Protein AF-A0A261KJS9-F1 (afdb_monomer_lite)

Structure (mmCIF, N/CA/C/O backbone):
data_AF-A0A261KJS9-F1
#
_entry.id   AF-A0A261KJS9-F1
#
loop_
_atom_site.group_PDB
_atom_site.id
_atom_site.type_symbol
_atom_site.label_atom_id
_atom_site.label_alt_id
_atom_site.label_comp_id
_atom_site.label_asym_id
_atom_site.label_entity_id
_atom_site.label_seq_id
_atom_site.pdbx_PDB_ins_code
_atom_site.Cartn_x
_atom_site.Cartn_y
_atom_site.Cartn_z
_atom_site.occupancy
_atom_site.B_iso_or_equiv
_atom_site.auth_seq_id
_atom_site.auth_comp_id
_atom_site.auth_asym_id
_atom_site.auth_atom_id
_atom_site.pdbx_PDB_model_num
ATOM 1 N N . HIS A 1 1 ? 9.825 18.771 -25.739 1.00 64.75 1 HIS A N 1
ATOM 2 C CA . HIS A 1 1 ? 10.834 18.903 -26.809 1.00 64.75 1 HIS A CA 1
ATOM 3 C C . HIS A 1 1 ? 10.568 17.936 -27.968 1.00 64.75 1 HIS A C 1
ATOM 5 O O . HIS A 1 1 ? 10.291 18.395 -29.066 1.00 64.75 1 HIS A O 1
ATOM 11 N N . ILE A 1 2 ? 10.501 16.621 -27.713 1.00 70.25 2 ILE A N 1
ATOM 12 C CA . ILE A 1 2 ? 10.318 15.550 -28.723 1.00 70.25 2 ILE A CA 1
ATOM 13 C C . ILE A 1 2 ? 9.140 15.772 -29.695 1.00 70.25 2 ILE A C 1
ATOM 15 O O . ILE A 1 2 ? 9.272 15.526 -30.889 1.00 70.25 2 ILE A O 1
ATOM 19 N N . PHE A 1 3 ? 8.000 16.287 -29.218 1.00 70.19 3 PHE A N 1
ATOM 20 C CA . PHE A 1 3 ? 6.831 16.567 -30.069 1.00 70.19 3 PHE A CA 1
ATOM 21 C C . PHE A 1 3 ? 7.102 17.595 -31.187 1.00 70.19 3 PHE A C 1
ATOM 23 O O . PHE A 1 3 ? 6.504 17.507 -32.257 1.00 70.19 3 PHE A O 1
ATOM 30 N N . TYR A 1 4 ? 7.996 18.564 -30.960 1.00 73.12 4 TYR A N 1
ATOM 31 C CA . TYR A 1 4 ? 8.372 19.555 -31.973 1.00 73.12 4 TYR A CA 1
ATOM 32 C C . TYR A 1 4 ? 9.397 18.992 -32.961 1.00 73.12 4 TYR A C 1
ATOM 34 O O . TYR A 1 4 ? 9.271 19.226 -34.158 1.00 73.12 4 TYR A O 1
ATOM 42 N N . GLU A 1 5 ? 10.335 18.182 -32.472 1.00 72.44 5 GLU A N 1
ATOM 43 C CA . GLU A 1 5 ? 11.359 17.507 -33.282 1.00 72.44 5 GLU A CA 1
ATOM 44 C C . GLU A 1 5 ? 10.739 16.489 -34.256 1.00 72.44 5 GLU A C 1
ATOM 46 O O . GLU A 1 5 ? 11.128 16.404 -35.418 1.00 72.44 5 GLU A O 1
ATOM 51 N N . LEU A 1 6 ? 9.684 15.785 -33.824 1.00 75.19 6 LEU A N 1
ATOM 52 C CA . LEU A 1 6 ? 8.910 14.854 -34.658 1.00 75.19 6 LEU A CA 1
ATOM 53 C C . LEU A 1 6 ? 8.289 15.510 -35.900 1.00 75.19 6 LEU A C 1
ATOM 55 O O . LEU A 1 6 ? 8.064 14.827 -36.894 1.00 75.19 6 LEU A O 1
ATOM 59 N N . ARG A 1 7 ? 7.994 16.818 -35.866 1.00 73.25 7 ARG A N 1
ATOM 60 C CA . ARG A 1 7 ? 7.415 17.525 -37.023 1.00 73.25 7 ARG A CA 1
ATOM 61 C C . ARG A 1 7 ? 8.425 17.784 -38.139 1.00 73.25 7 ARG A C 1
ATOM 63 O O . ARG A 1 7 ? 7.996 18.008 -39.265 1.00 73.25 7 ARG A O 1
ATOM 70 N N . GLY A 1 8 ? 9.722 17.780 -37.829 1.00 71.38 8 GLY A N 1
ATOM 71 C CA . GLY A 1 8 ? 10.802 17.927 -38.808 1.00 71.38 8 GLY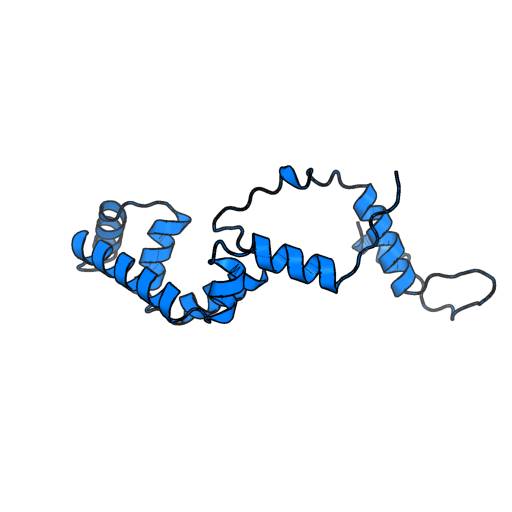 A CA 1
ATOM 72 C C . GLY A 1 8 ? 11.340 16.595 -39.334 1.00 71.38 8 GLY A C 1
ATOM 73 O O . GLY A 1 8 ? 12.216 16.596 -40.192 1.00 71.38 8 GLY A O 1
ATOM 74 N N . LEU A 1 9 ? 10.841 15.467 -38.816 1.00 73.12 9 LEU A N 1
ATOM 75 C CA . LEU A 1 9 ? 11.296 14.137 -39.194 1.00 73.12 9 LEU A CA 1
ATOM 76 C C . LEU A 1 9 ? 10.656 13.708 -40.520 1.00 73.12 9 LEU A C 1
ATOM 78 O O . LEU A 1 9 ? 9.473 13.363 -40.561 1.00 73.12 9 LEU A O 1
ATOM 82 N N . ASP A 1 10 ? 11.449 13.690 -41.589 1.00 70.00 10 ASP A N 1
ATOM 83 C CA . ASP A 1 10 ? 11.035 13.123 -42.870 1.00 70.00 10 ASP A CA 1
ATOM 84 C C . ASP A 1 10 ? 11.549 11.683 -43.018 1.00 70.00 10 ASP A C 1
ATOM 86 O O . ASP A 1 10 ? 12.750 11.433 -43.074 1.00 70.00 10 ASP A O 1
ATOM 90 N N . LEU A 1 11 ? 10.615 10.729 -43.046 1.00 71.12 11 LEU A N 1
ATOM 91 C CA . LEU A 1 11 ? 10.872 9.290 -43.210 1.00 71.12 11 LEU A CA 1
ATOM 92 C C . LEU A 1 11 ? 10.522 8.793 -44.623 1.00 71.12 11 LEU A C 1
ATOM 94 O O . LEU A 1 11 ? 10.528 7.585 -44.866 1.00 71.12 11 LEU A O 1
ATOM 98 N N . ARG A 1 12 ? 10.095 9.692 -45.523 1.00 65.06 12 ARG A N 1
ATOM 99 C CA . ARG A 1 12 ? 9.530 9.334 -46.834 1.00 65.06 12 ARG A CA 1
ATOM 100 C C . ARG A 1 12 ? 10.585 9.147 -47.914 1.00 65.06 12 ARG A C 1
ATOM 102 O O . ARG A 1 12 ? 10.310 8.461 -48.897 1.00 65.06 12 ARG A O 1
ATOM 109 N N . GLU A 1 13 ? 11.770 9.714 -47.732 1.00 58.28 13 GLU A N 1
ATOM 110 C CA . GLU A 1 13 ? 12.923 9.387 -48.560 1.00 58.28 13 GLU A CA 1
ATOM 111 C C . GLU A 1 13 ? 13.489 8.049 -48.072 1.00 58.28 13 GLU A C 1
ATOM 113 O O . GLU A 1 13 ? 14.001 7.929 -46.959 1.00 58.28 13 GLU A O 1
ATOM 118 N N . GLY A 1 14 ? 13.284 7.000 -48.872 1.00 56.09 14 GLY A N 1
ATOM 119 C CA . GLY A 1 14 ? 13.783 5.659 -48.575 1.00 56.09 14 GLY A CA 1
ATOM 120 C C . GLY A 1 14 ? 15.295 5.647 -48.334 1.00 56.09 14 GLY A C 1
ATOM 121 O O . GLY A 1 14 ? 16.013 6.520 -48.809 1.00 56.09 14 GLY A O 1
ATOM 122 N N . ALA A 1 15 ? 15.759 4.641 -47.587 1.00 55.62 15 ALA A N 1
ATOM 123 C CA . ALA A 1 15 ? 17.134 4.519 -47.109 1.00 55.62 15 ALA A CA 1
ATOM 124 C C . ALA A 1 15 ? 18.174 4.630 -48.242 1.00 55.62 15 ALA A C 1
ATOM 126 O O . ALA A 1 15 ? 18.400 3.671 -48.981 1.00 55.62 15 ALA A O 1
ATOM 127 N N . ASP A 1 16 ? 18.809 5.796 -48.346 1.00 54.97 16 ASP A N 1
ATOM 128 C CA . ASP A 1 16 ? 19.961 6.032 -49.209 1.00 54.97 16 ASP A CA 1
ATOM 129 C C . ASP A 1 16 ? 21.239 5.532 -48.497 1.00 54.97 16 ASP A C 1
ATOM 131 O O . ASP A 1 16 ? 21.558 6.010 -47.401 1.00 54.97 16 ASP A O 1
ATOM 135 N N . PRO A 1 17 ? 21.957 4.539 -49.055 1.00 53.72 17 PRO A N 1
ATOM 136 C CA . PRO A 1 17 ? 23.117 3.922 -48.412 1.00 53.72 17 PRO A CA 1
ATOM 137 C C . PRO A 1 17 ? 24.359 4.826 -48.320 1.00 53.72 17 PRO A C 1
ATOM 139 O O . PRO A 1 17 ? 25.282 4.479 -47.586 1.00 53.72 17 PRO A O 1
ATOM 142 N N . GLU A 1 18 ? 24.402 5.963 -49.023 1.00 52.12 18 GLU A N 1
ATOM 143 C CA . GLU A 1 18 ? 25.601 6.819 -49.098 1.00 52.12 18 GLU A CA 1
ATOM 144 C C . GLU A 1 18 ? 25.566 8.020 -48.133 1.00 52.12 18 GLU A C 1
ATOM 146 O O . GLU A 1 18 ? 26.614 8.483 -47.685 1.00 52.12 18 GLU A O 1
ATOM 151 N N . THR A 1 19 ? 24.378 8.517 -47.771 1.00 53.84 19 THR A N 1
ATOM 152 C CA . THR A 1 19 ? 24.213 9.749 -46.970 1.00 53.84 19 THR A CA 1
ATOM 153 C C . THR A 1 19 ? 23.820 9.518 -45.510 1.00 53.84 19 THR A C 1
ATOM 155 O O . THR A 1 19 ? 23.756 10.472 -44.739 1.00 53.84 19 THR A O 1
ATOM 158 N N . GLY A 1 20 ? 23.628 8.265 -45.081 1.00 55.22 20 GLY A N 1
ATOM 159 C CA . GLY A 1 20 ? 23.410 7.949 -43.665 1.00 55.22 20 GLY A CA 1
ATOM 160 C C . GLY A 1 20 ? 22.140 8.582 -43.087 1.00 55.22 20 GLY A C 1
ATOM 161 O O . GLY A 1 20 ? 22.150 9.047 -41.948 1.00 55.22 20 GLY A O 1
ATOM 162 N N . ASN A 1 21 ? 21.048 8.614 -43.858 1.00 61.03 21 ASN A N 1
ATOM 163 C CA . ASN A 1 21 ? 19.806 9.226 -43.399 1.00 61.03 21 ASN A CA 1
ATOM 164 C C . ASN A 1 21 ? 19.023 8.353 -42.403 1.00 61.03 21 ASN A C 1
ATOM 166 O O . ASN A 1 21 ? 18.963 7.122 -42.455 1.00 61.03 21 ASN A O 1
ATOM 170 N N . THR A 1 22 ? 18.457 9.071 -41.441 1.00 63.38 22 THR A N 1
ATOM 171 C CA . THR A 1 22 ? 17.985 8.639 -40.130 1.00 63.38 22 THR A CA 1
ATOM 172 C C . THR A 1 22 ? 16.744 7.749 -40.208 1.00 63.38 22 THR A C 1
ATOM 174 O O . THR A 1 22 ? 15.632 8.225 -40.422 1.00 63.38 22 THR A O 1
ATOM 177 N N . THR A 1 23 ? 16.898 6.446 -39.963 1.00 73.56 23 THR A N 1
ATOM 178 C CA . THR A 1 23 ? 15.744 5.589 -39.650 1.00 73.56 23 THR A CA 1
ATOM 179 C C . THR A 1 23 ? 15.034 6.128 -38.407 1.00 73.56 23 THR A C 1
ATOM 181 O O . THR A 1 23 ? 15.673 6.736 -37.549 1.00 73.56 23 THR A O 1
ATOM 184 N N . LEU A 1 24 ? 13.729 5.871 -38.253 1.00 75.62 24 LEU A N 1
ATOM 185 C CA . LEU A 1 24 ? 13.014 6.243 -37.022 1.00 75.62 24 LEU A CA 1
ATOM 186 C C . LEU A 1 24 ? 13.740 5.710 -35.776 1.00 75.62 24 LEU A C 1
ATOM 188 O O . LEU A 1 24 ? 13.825 6.40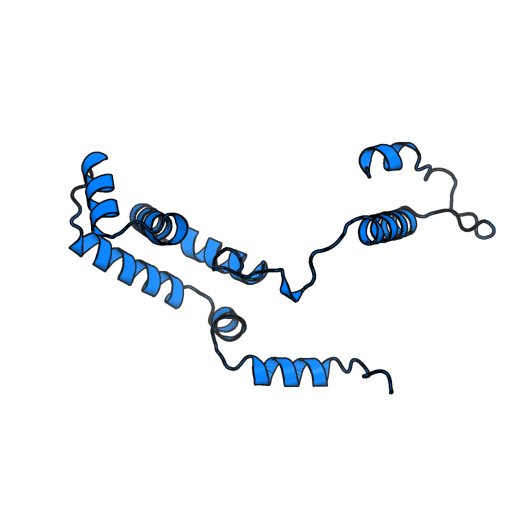4 -34.771 1.00 75.62 24 LEU A O 1
ATOM 192 N N . GLN A 1 25 ? 14.316 4.509 -35.863 1.00 75.06 25 GLN A N 1
ATOM 193 C CA . GLN A 1 25 ? 15.138 3.932 -34.805 1.00 75.06 25 GLN A CA 1
ATOM 194 C C . GLN A 1 25 ? 16.392 4.770 -34.522 1.00 75.06 25 GLN A C 1
ATOM 196 O O . GLN A 1 25 ? 16.610 5.141 -33.374 1.00 75.06 25 GLN A O 1
ATOM 201 N N . ASN A 1 26 ? 17.197 5.101 -35.536 1.00 78.06 26 ASN A N 1
ATOM 202 C CA . ASN A 1 26 ? 18.397 5.924 -35.352 1.00 78.06 26 ASN A CA 1
ATOM 203 C C . ASN A 1 26 ? 18.041 7.323 -34.846 1.00 78.06 26 ASN A C 1
ATOM 205 O O . ASN A 1 26 ? 18.759 7.890 -34.031 1.00 78.06 26 ASN A O 1
ATOM 209 N N . TRP A 1 27 ? 16.908 7.861 -35.286 1.00 82.19 27 TRP A N 1
ATOM 210 C CA . TRP A 1 27 ? 16.423 9.159 -34.853 1.00 82.19 27 TRP A CA 1
ATOM 211 C C . TRP A 1 27 ? 15.997 9.122 -33.385 1.00 82.19 27 TRP A C 1
ATOM 213 O O . TRP A 1 27 ? 16.391 9.997 -32.620 1.00 82.19 27 TRP A O 1
ATOM 223 N N . LEU A 1 28 ? 15.275 8.075 -32.970 1.00 80.44 28 LEU A N 1
ATOM 224 C CA . LEU A 1 28 ? 14.921 7.837 -31.571 1.00 80.44 28 LEU A CA 1
ATOM 225 C C . LEU A 1 28 ? 16.174 7.660 -30.704 1.00 80.44 28 LEU A C 1
ATOM 227 O O . LEU A 1 28 ? 16.279 8.289 -29.659 1.00 80.44 28 LEU A O 1
ATOM 231 N N . ILE A 1 29 ? 17.155 6.875 -31.154 1.00 80.19 29 ILE A N 1
ATOM 232 C CA . ILE A 1 29 ? 18.425 6.690 -30.436 1.00 80.19 29 ILE A CA 1
ATOM 233 C C . ILE A 1 29 ? 19.147 8.032 -30.269 1.00 80.19 29 ILE A C 1
ATOM 235 O O . ILE A 1 29 ? 19.549 8.382 -29.159 1.00 80.19 29 ILE A O 1
ATOM 239 N N . ASN A 1 30 ? 19.263 8.811 -31.345 1.00 78.75 30 ASN A N 1
ATOM 240 C CA . ASN A 1 30 ? 19.959 10.093 -31.326 1.00 78.75 30 ASN A CA 1
ATOM 241 C C . ASN A 1 30 ? 19.238 11.123 -30.451 1.00 78.75 30 ASN A C 1
ATOM 243 O O . ASN A 1 30 ? 19.881 11.786 -29.639 1.00 78.75 30 ASN A O 1
ATOM 247 N N . ILE A 1 31 ? 17.911 11.245 -30.560 1.00 79.56 31 ILE A N 1
ATOM 248 C CA . ILE A 1 31 ? 17.160 12.216 -29.757 1.00 79.56 31 ILE A CA 1
ATOM 249 C C . ILE A 1 31 ? 17.153 11.833 -28.274 1.00 79.56 31 ILE A C 1
ATOM 251 O O . ILE A 1 31 ? 17.248 12.712 -27.418 1.00 79.56 31 ILE A O 1
ATOM 255 N N . THR A 1 32 ? 17.112 10.537 -27.949 1.00 77.88 32 THR A N 1
ATOM 256 C CA . THR A 1 32 ? 17.252 10.057 -26.571 1.00 77.88 32 THR A CA 1
ATOM 257 C C . THR A 1 32 ? 18.653 10.337 -26.033 1.00 77.88 32 THR A C 1
ATOM 259 O O . THR A 1 32 ? 18.765 10.861 -24.930 1.00 77.88 32 THR A O 1
ATOM 262 N N . ALA A 1 33 ? 19.711 10.091 -26.811 1.00 80.06 33 ALA A N 1
ATOM 263 C CA . ALA A 1 33 ? 21.083 10.406 -26.407 1.00 80.06 33 ALA A CA 1
ATOM 264 C C . ALA A 1 33 ? 21.290 11.911 -26.162 1.00 80.06 33 ALA A C 1
ATOM 266 O O . ALA A 1 33 ? 21.923 12.303 -25.184 1.00 80.06 33 ALA A O 1
ATOM 267 N N . ILE A 1 34 ? 20.720 12.767 -27.013 1.00 76.50 34 ILE A N 1
ATOM 268 C CA . ILE A 1 34 ? 20.745 14.221 -26.817 1.00 76.50 34 ILE A CA 1
ATOM 269 C C . ILE A 1 34 ? 19.988 14.603 -25.539 1.00 76.50 34 ILE A C 1
ATOM 271 O O . ILE A 1 34 ? 20.500 15.385 -24.746 1.00 76.50 34 ILE A O 1
ATOM 275 N N . SER A 1 35 ? 18.810 14.015 -25.311 1.00 71.50 35 SER A N 1
ATOM 276 C CA . SER A 1 35 ? 17.985 14.308 -24.130 1.00 71.50 35 SER A CA 1
ATOM 277 C C . SER A 1 35 ? 18.671 13.883 -22.825 1.00 71.50 35 SER A C 1
ATOM 279 O O . SER A 1 35 ? 18.644 14.634 -21.858 1.00 71.50 35 SER A O 1
ATOM 281 N N . ILE A 1 36 ? 19.356 12.731 -22.817 1.00 71.06 36 ILE A N 1
ATOM 282 C CA . ILE A 1 36 ? 20.117 12.226 -21.658 1.00 71.06 36 ILE A CA 1
ATOM 283 C C . ILE A 1 36 ? 21.246 13.184 -21.265 1.00 71.06 36 ILE A C 1
ATOM 285 O O . ILE A 1 36 ? 21.504 13.375 -20.084 1.00 71.06 36 ILE A O 1
ATOM 289 N N . ASN A 1 37 ? 21.917 13.793 -22.244 1.00 71.56 37 ASN A N 1
ATOM 290 C CA . ASN A 1 37 ? 23.034 14.705 -21.988 1.00 71.56 37 ASN A CA 1
ATOM 291 C C . ASN A 1 37 ? 22.589 16.122 -21.585 1.00 71.56 37 ASN A C 1
ATOM 293 O O . ASN A 1 37 ? 23.424 16.931 -21.187 1.00 71.56 37 ASN A O 1
ATOM 297 N N . GLN A 1 38 ? 21.304 16.448 -21.745 1.00 70.56 38 GLN A N 1
ATOM 298 C CA . GLN A 1 38 ? 20.752 17.778 -21.470 1.00 70.56 38 GLN A CA 1
ATOM 299 C C . GLN A 1 38 ? 20.052 17.874 -20.112 1.00 70.56 38 GLN A C 1
ATOM 301 O O . GLN A 1 38 ? 19.858 18.983 -19.617 1.00 70.56 38 GLN A O 1
ATOM 30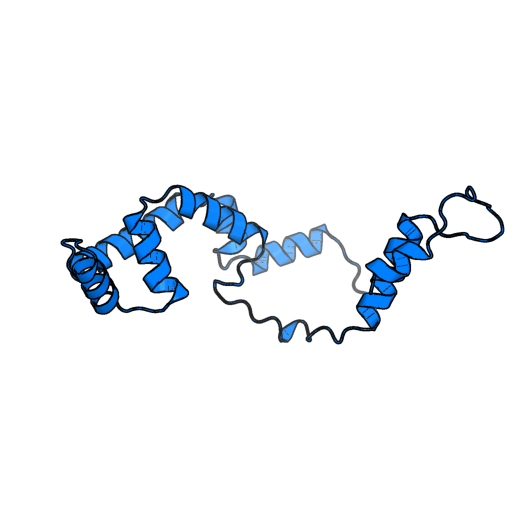6 N N . GLU A 1 39 ? 19.685 16.746 -19.507 1.00 63.41 39 GLU A N 1
ATOM 307 C CA . GLU A 1 39 ? 19.151 16.704 -18.148 1.00 63.41 39 GLU A CA 1
ATOM 308 C C . GLU A 1 39 ? 20.265 16.348 -17.158 1.00 63.41 39 GLU A C 1
ATOM 310 O O . GLU A 1 39 ? 20.925 15.317 -17.287 1.00 63.41 39 GLU A O 1
ATOM 315 N N . GLU A 1 40 ? 20.465 17.188 -16.136 1.00 59.84 40 GLU A N 1
ATOM 316 C CA . GLU A 1 40 ? 21.241 16.802 -14.954 1.00 59.84 40 GLU A CA 1
ATOM 317 C C . GLU A 1 40 ? 20.479 15.693 -14.226 1.00 59.84 40 GLU A C 1
ATOM 319 O O . GLU A 1 40 ? 19.593 15.934 -13.404 1.00 59.84 40 GLU A O 1
ATOM 324 N N . MET A 1 41 ? 20.807 14.452 -14.574 1.00 58.75 41 MET A N 1
ATOM 325 C CA . MET A 1 41 ? 20.314 13.290 -13.858 1.00 58.75 41 MET A CA 1
ATOM 326 C C . MET A 1 41 ? 20.880 13.332 -12.435 1.00 58.75 41 MET A C 1
ATOM 328 O O . MET A 1 41 ? 22.100 13.450 -12.273 1.00 58.75 41 MET A O 1
ATOM 332 N N . PRO A 1 42 ? 20.026 13.239 -11.399 1.00 58.50 42 PRO A N 1
ATOM 333 C CA . PRO A 1 42 ? 20.504 13.130 -10.033 1.00 58.50 42 PRO A CA 1
ATOM 334 C C . PRO A 1 42 ? 21.530 11.985 -9.947 1.00 58.50 42 PRO A C 1
ATOM 336 O O . PRO A 1 42 ? 21.295 10.931 -10.549 1.00 58.50 42 PRO A O 1
ATOM 339 N N . PRO A 1 43 ? 22.655 12.162 -9.222 1.00 62.03 43 PRO A N 1
ATOM 340 C CA . PRO A 1 43 ? 23.603 11.082 -8.957 1.00 62.03 43 PRO A CA 1
ATOM 341 C C . PRO A 1 43 ? 22.842 9.838 -8.502 1.00 62.03 43 PRO A C 1
ATOM 343 O O . PRO A 1 43 ? 21.853 9.972 -7.771 1.00 62.03 43 PRO A O 1
ATOM 346 N N . VAL A 1 44 ? 23.248 8.639 -8.926 1.00 54.59 44 VAL A N 1
ATOM 347 C CA . VAL A 1 44 ? 22.475 7.414 -8.643 1.00 54.59 44 VAL A CA 1
ATOM 348 C C . VAL A 1 44 ? 22.265 7.217 -7.133 1.00 54.59 44 VAL A C 1
ATOM 350 O O . VAL A 1 44 ? 21.245 6.696 -6.691 1.00 54.59 44 VAL A O 1
ATOM 353 N N . GLU A 1 45 ? 23.183 7.755 -6.332 1.00 50.81 45 GLU A N 1
ATOM 354 C CA . GLU A 1 45 ? 23.191 7.773 -4.871 1.00 50.81 45 GLU A CA 1
ATOM 355 C C . GLU A 1 45 ? 22.134 8.713 -4.255 1.00 50.81 45 GLU A C 1
ATOM 357 O O . GLU A 1 45 ? 21.844 8.639 -3.060 1.00 50.81 45 GLU A O 1
ATOM 362 N N . SER A 1 46 ? 21.549 9.610 -5.050 1.00 45.56 46 SER A N 1
ATOM 363 C CA . SER A 1 46 ? 20.496 10.548 -4.637 1.00 45.56 46 SER A CA 1
ATOM 364 C C . SER A 1 46 ? 19.074 10.075 -4.977 1.00 45.56 46 SER A C 1
ATOM 366 O O . SER A 1 46 ? 18.098 10.719 -4.589 1.00 45.56 46 SER A O 1
ATOM 368 N N . ILE A 1 47 ? 18.943 8.904 -5.610 1.00 52.72 47 ILE A N 1
ATOM 369 C CA . ILE A 1 47 ? 17.671 8.220 -5.864 1.00 52.72 47 ILE A CA 1
ATOM 370 C C . ILE A 1 47 ? 17.265 7.443 -4.584 1.00 52.72 47 ILE A C 1
ATOM 372 O O . ILE A 1 47 ? 17.749 6.344 -4.325 1.00 52.72 47 ILE A O 1
ATOM 376 N N . ARG A 1 48 ? 16.412 8.027 -3.722 1.00 41.31 48 ARG A N 1
ATOM 377 C CA . ARG A 1 48 ? 16.128 7.538 -2.345 1.00 41.31 48 ARG A CA 1
ATOM 378 C C . ARG A 1 48 ? 14.937 6.590 -2.178 1.00 41.31 48 ARG A C 1
ATOM 380 O O . ARG A 1 48 ? 13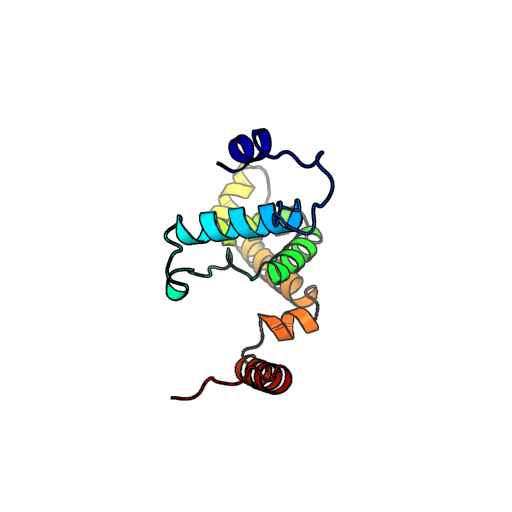.830 7.077 -1.978 1.00 41.31 48 ARG A O 1
ATOM 387 N N . TYR A 1 49 ? 15.150 5.269 -2.155 1.00 45.53 49 TYR A N 1
ATOM 388 C CA . TYR A 1 49 ? 14.037 4.313 -2.229 1.00 45.53 49 TYR A CA 1
ATOM 389 C C . TYR A 1 49 ? 13.258 4.118 -0.881 1.00 45.53 49 TYR A C 1
ATOM 391 O O . TYR A 1 49 ? 13.722 3.405 -0.003 1.00 45.53 49 TYR A O 1
ATOM 399 N N . SER A 1 50 ? 12.101 4.795 -0.699 1.00 43.12 50 SER A N 1
ATOM 400 C CA . SER A 1 50 ? 11.026 4.601 0.328 1.00 43.12 50 SER A CA 1
ATOM 401 C C . SER A 1 50 ? 10.160 3.350 0.020 1.00 43.12 50 SER A C 1
ATOM 403 O O . SER A 1 50 ? 10.349 2.736 -1.019 1.00 43.12 50 SER A O 1
ATOM 405 N N . LEU A 1 51 ? 9.174 2.927 0.826 1.00 48.25 51 LEU A N 1
ATOM 406 C CA . LEU A 1 51 ? 8.182 1.916 0.360 1.00 48.25 51 LEU A CA 1
ATOM 407 C C . LEU A 1 51 ? 7.437 2.389 -0.916 1.00 48.25 51 LEU A C 1
ATOM 409 O O . LEU A 1 51 ? 6.934 1.585 -1.696 1.00 48.25 51 LEU A O 1
ATOM 413 N N . GLU A 1 52 ? 7.492 3.697 -1.184 1.00 47.44 52 GLU A N 1
ATOM 414 C CA . GLU A 1 52 ? 7.180 4.402 -2.444 1.00 47.44 52 GLU A CA 1
ATOM 415 C C . GLU A 1 52 ? 8.136 4.067 -3.604 1.00 47.44 52 GLU A C 1
ATOM 417 O O . GLU A 1 52 ? 8.103 4.660 -4.679 1.00 47.44 52 GLU A O 1
ATOM 422 N N . MET A 1 53 ? 9.031 3.130 -3.359 1.00 52.22 53 MET A N 1
ATOM 423 C CA . MET A 1 53 ? 10.241 2.902 -4.099 1.00 52.22 53 MET A CA 1
ATOM 424 C C . MET A 1 53 ? 10.67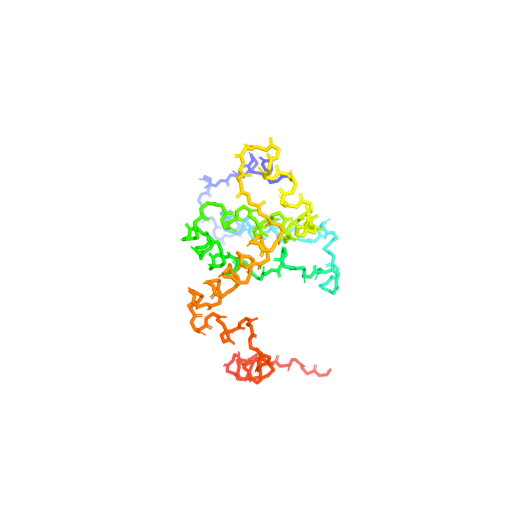9 1.429 -3.895 1.00 52.22 53 MET A C 1
ATOM 426 O O . MET A 1 53 ? 11.839 1.018 -3.841 1.00 52.22 53 MET A O 1
ATOM 430 N N . ALA A 1 54 ? 9.666 0.576 -3.881 1.00 57.28 54 ALA A N 1
ATOM 431 C CA . ALA A 1 54 ? 9.803 -0.745 -4.444 1.00 57.28 54 ALA A CA 1
ATOM 432 C C . ALA A 1 54 ? 10.296 -0.622 -5.905 1.00 57.28 54 ALA A C 1
ATOM 434 O O . ALA A 1 54 ? 9.801 0.237 -6.646 1.00 57.28 54 ALA A O 1
ATOM 435 N N . PRO A 1 55 ? 11.224 -1.482 -6.364 1.00 66.44 55 PRO A N 1
ATOM 436 C CA . PRO A 1 55 ? 11.505 -1.624 -7.786 1.00 66.44 55 PRO A CA 1
ATOM 437 C C . PRO A 1 55 ? 10.183 -1.800 -8.550 1.00 66.44 55 PRO A C 1
ATOM 439 O O . PRO A 1 55 ? 9.298 -2.495 -8.038 1.00 66.44 55 PRO A O 1
ATOM 442 N N . PRO A 1 56 ? 10.018 -1.230 -9.760 1.00 71.06 56 PRO A N 1
ATOM 443 C CA . PRO A 1 56 ? 8.755 -1.313 -10.496 1.00 71.06 56 PRO A CA 1
ATOM 444 C C . PRO A 1 56 ? 8.127 -2.722 -10.545 1.00 71.06 56 PRO A C 1
ATOM 446 O O . PRO A 1 56 ? 6.911 -2.818 -10.372 1.00 71.06 56 PRO A O 1
ATOM 449 N N . PRO A 1 57 ? 8.902 -3.824 -10.677 1.00 80.31 57 PRO A N 1
ATOM 450 C CA . PRO A 1 57 ? 8.340 -5.173 -10.613 1.00 80.31 57 PRO A CA 1
ATOM 451 C C . PRO A 1 57 ? 7.720 -5.531 -9.255 1.00 80.31 57 PRO A C 1
ATOM 453 O O . PRO A 1 57 ? 6.625 -6.083 -9.214 1.00 80.31 57 PRO A O 1
ATOM 456 N N . LEU A 1 58 ? 8.374 -5.189 -8.142 1.00 81.62 58 LEU A N 1
ATOM 457 C CA . LEU A 1 58 ? 7.873 -5.475 -6.796 1.00 81.62 58 LEU A CA 1
ATOM 458 C C . LEU A 1 58 ? 6.554 -4.734 -6.527 1.00 81.62 58 LEU A C 1
ATOM 460 O O . LEU A 1 58 ? 5.628 -5.294 -5.938 1.00 81.62 58 LEU A O 1
ATOM 464 N N . TRP A 1 59 ? 6.425 -3.505 -7.034 1.00 82.69 59 TRP A N 1
ATOM 465 C CA . TRP A 1 59 ? 5.188 -2.733 -6.921 1.00 82.69 59 TRP A CA 1
ATOM 466 C C . TRP A 1 59 ? 3.998 -3.389 -7.635 1.00 82.69 59 TRP A C 1
ATOM 468 O O . TRP A 1 59 ? 2.877 -3.361 -7.122 1.00 82.69 59 TRP A O 1
ATOM 478 N N . CYS A 1 60 ? 4.226 -4.014 -8.796 1.00 84.88 60 CYS A N 1
ATOM 479 C CA . CYS A 1 60 ? 3.179 -4.743 -9.511 1.00 84.88 60 CYS A CA 1
ATOM 480 C C . CYS A 1 60 ? 2.587 -5.867 -8.653 1.00 84.88 60 CYS A C 1
ATOM 482 O O . CYS A 1 60 ? 1.365 -5.999 -8.586 1.00 84.88 60 CYS A O 1
ATOM 484 N N . TYR A 1 61 ? 3.436 -6.626 -7.959 1.00 89.69 61 TYR A N 1
ATOM 485 C CA . TYR A 1 61 ? 2.984 -7.712 -7.094 1.00 89.69 61 TYR A CA 1
ATOM 486 C C . TYR A 1 61 ? 2.280 -7.199 -5.839 1.00 89.69 61 TYR A C 1
ATOM 488 O O . TYR A 1 61 ? 1.191 -7.673 -5.523 1.00 89.69 61 TYR A O 1
ATOM 496 N N . PHE A 1 62 ? 2.813 -6.169 -5.174 1.00 87.06 62 PHE A N 1
ATOM 497 C CA . PHE A 1 62 ? 2.114 -5.566 -4.036 1.00 87.06 62 PHE A CA 1
ATOM 498 C C . PHE A 1 62 ? 0.732 -5.034 -4.417 1.00 87.06 62 PHE A C 1
ATOM 500 O O . PHE A 1 62 ? -0.222 -5.240 -3.670 1.00 87.06 62 PHE A O 1
ATOM 507 N N . ARG A 1 63 ? 0.586 -4.410 -5.593 1.00 87.38 63 ARG A N 1
ATOM 508 C CA . ARG A 1 63 ? -0.721 -3.956 -6.083 1.00 87.38 63 ARG A CA 1
ATOM 509 C C . ARG A 1 63 ? -1.691 -5.121 -6.287 1.00 87.38 63 ARG A C 1
ATOM 511 O O . ARG A 1 63 ? -2.822 -5.035 -5.825 1.00 87.38 63 ARG A O 1
ATOM 518 N N . GLN A 1 64 ? -1.245 -6.210 -6.917 1.00 90.25 64 GLN A N 1
ATOM 519 C CA . GLN A 1 64 ? -2.081 -7.399 -7.117 1.00 90.25 64 GLN A CA 1
ATOM 520 C C . GLN A 1 64 ? -2.570 -7.994 -5.796 1.00 90.25 64 GLN A C 1
ATOM 522 O O . GLN A 1 64 ? -3.732 -8.381 -5.695 1.00 90.25 64 GLN A O 1
ATOM 527 N N . VAL A 1 65 ? -1.705 -8.051 -4.783 1.00 91.62 65 VAL A N 1
ATOM 528 C CA . VAL A 1 65 ? -2.092 -8.567 -3.467 1.00 91.62 65 VAL A CA 1
ATOM 529 C C . VAL A 1 65 ? -3.029 -7.593 -2.749 1.00 91.62 65 VAL A C 1
ATOM 531 O O . VAL A 1 65 ? -4.041 -8.016 -2.193 1.00 91.62 65 VAL A O 1
ATOM 534 N N . LEU A 1 66 ? -2.754 -6.285 -2.806 1.00 90.69 66 LEU A N 1
ATOM 535 C CA . LEU A 1 66 ? -3.641 -5.260 -2.248 1.00 90.69 66 LEU A CA 1
ATOM 536 C C . LEU A 1 66 ? -5.048 -5.338 -2.852 1.00 90.69 66 LEU A C 1
ATOM 538 O O . LEU A 1 66 ? -6.021 -5.213 -2.107 1.00 90.69 66 LEU A O 1
ATOM 542 N N . ASP A 1 67 ? -5.162 -5.593 -4.158 1.00 91.06 67 ASP A N 1
ATOM 543 C CA . ASP A 1 67 ? -6.436 -5.726 -4.875 1.00 91.06 67 ASP A CA 1
ATOM 544 C C . ASP A 1 67 ? -7.283 -6.925 -4.411 1.00 91.06 67 ASP A C 1
ATOM 546 O O . ASP A 1 67 ? -8.504 -6.907 -4.586 1.00 91.06 67 ASP A O 1
ATOM 550 N N . GLN A 1 68 ? -6.672 -7.917 -3.758 1.00 90.56 68 GLN A N 1
ATOM 551 C CA . GLN A 1 68 ? -7.360 -9.078 -3.182 1.00 90.56 68 GLN A CA 1
ATOM 552 C C . GLN A 1 68 ? -7.823 -8.858 -1.734 1.00 90.56 68 GLN A C 1
ATOM 554 O O . GLN A 1 68 ? -8.620 -9.641 -1.223 1.00 90.56 68 GLN A O 1
ATOM 559 N N . LEU A 1 69 ? -7.344 -7.808 -1.058 1.00 91.06 69 LEU A N 1
ATOM 560 C CA . LEU A 1 69 ? -7.768 -7.504 0.309 1.00 91.06 69 LEU A CA 1
ATOM 561 C C . LEU A 1 69 ? -9.186 -6.935 0.342 1.00 91.06 69 LEU A C 1
ATOM 563 O O . LEU A 1 69 ? -9.569 -6.162 -0.539 1.00 91.06 69 LEU A O 1
ATOM 567 N N . GLU A 1 70 ? -9.911 -7.232 1.422 1.00 92.31 70 GLU A N 1
ATOM 568 C CA . GLU A 1 70 ? -11.200 -6.605 1.723 1.00 92.31 70 GLU A CA 1
ATOM 569 C C . GLU A 1 70 ? -11.091 -5.065 1.729 1.00 92.31 70 GLU A C 1
ATOM 571 O O . GLU A 1 70 ? -10.089 -4.524 2.219 1.00 92.31 70 GLU A O 1
ATOM 576 N N . PRO A 1 71 ? -12.105 -4.325 1.233 1.00 92.88 71 PRO A N 1
ATOM 577 C CA . PRO A 1 71 ? -12.017 -2.873 1.052 1.00 92.88 71 PRO A CA 1
ATOM 578 C C . PRO A 1 71 ? -11.647 -2.101 2.323 1.00 92.88 71 PRO A C 1
ATOM 580 O O . PRO A 1 71 ? -10.779 -1.227 2.284 1.00 92.88 71 PRO A O 1
ATOM 583 N N . LEU A 1 72 ? -12.255 -2.453 3.461 1.00 92.38 72 LEU A N 1
ATOM 584 C CA . LEU A 1 72 ? -11.976 -1.816 4.751 1.00 92.38 72 LEU A CA 1
ATOM 585 C C . LEU A 1 72 ? -10.524 -2.047 5.189 1.00 92.38 72 LEU A C 1
ATOM 587 O O . LEU A 1 72 ? -9.842 -1.125 5.633 1.00 92.38 72 LEU A O 1
ATOM 591 N N . LEU A 1 73 ? -10.031 -3.273 5.013 1.00 93.19 73 LEU A N 1
ATOM 592 C CA . LEU A 1 73 ? -8.671 -3.656 5.370 1.00 93.19 73 LEU A CA 1
ATOM 593 C C . LEU A 1 73 ? -7.634 -2.912 4.514 1.00 93.19 73 LEU A C 1
ATOM 595 O O . LEU A 1 73 ? -6.652 -2.387 5.042 1.00 93.19 73 LEU A O 1
ATOM 599 N N . ARG A 1 74 ? -7.885 -2.808 3.203 1.00 93.75 74 ARG A N 1
ATOM 600 C CA . ARG A 1 74 ? -7.057 -2.030 2.269 1.00 93.75 74 ARG A CA 1
ATOM 601 C C . ARG A 1 74 ? -7.010 -0.556 2.660 1.00 93.75 74 ARG A C 1
ATOM 603 O O . ARG A 1 74 ? -5.935 0.036 2.691 1.00 93.75 74 ARG A O 1
ATOM 610 N N . LEU A 1 75 ? -8.164 0.025 2.977 1.00 93.31 75 LEU A N 1
ATOM 611 C CA . LEU A 1 75 ? -8.272 1.423 3.379 1.00 93.31 75 LEU A CA 1
ATOM 612 C C . LEU A 1 75 ? -7.483 1.703 4.672 1.00 93.31 75 LEU A C 1
ATOM 614 O O . LEU A 1 75 ? -6.728 2.673 4.729 1.00 93.31 75 LEU A O 1
ATOM 618 N N . ILE A 1 76 ? -7.605 0.834 5.680 1.00 94.12 76 ILE A N 1
ATOM 619 C CA . ILE A 1 76 ? -6.857 0.936 6.942 1.00 94.12 76 ILE A CA 1
ATOM 620 C C . ILE A 1 76 ? -5.343 0.866 6.700 1.00 94.12 76 ILE A C 1
ATOM 622 O O . ILE A 1 76 ? -4.602 1.700 7.223 1.00 94.12 76 ILE A O 1
ATOM 626 N N . LEU A 1 77 ? -4.881 -0.085 5.879 1.00 91.62 77 LEU A N 1
ATOM 627 C CA . LEU A 1 77 ? -3.465 -0.217 5.524 1.00 91.62 77 LEU A CA 1
ATOM 628 C C . LEU A 1 77 ? -2.927 1.041 4.832 1.00 91.62 77 LEU A C 1
ATOM 630 O O . LEU A 1 77 ? -1.850 1.510 5.191 1.00 91.62 77 LEU A O 1
ATOM 634 N N . LEU A 1 78 ? -3.677 1.616 3.887 1.00 88.06 78 LEU A N 1
ATOM 635 C CA . LEU A 1 78 ? -3.276 2.842 3.189 1.00 88.06 78 LEU A CA 1
ATOM 636 C C . LEU A 1 78 ? -3.249 4.058 4.122 1.00 88.06 78 LEU A C 1
ATOM 638 O O . LEU A 1 78 ? -2.296 4.834 4.087 1.00 88.06 78 LEU A O 1
ATOM 642 N N . MET A 1 79 ? -4.248 4.214 4.999 1.00 89.69 79 MET A N 1
ATOM 643 C CA . MET A 1 79 ? -4.247 5.280 6.008 1.00 89.69 79 MET A CA 1
ATOM 644 C C . MET A 1 79 ? -3.015 5.215 6.917 1.00 89.69 79 MET A C 1
ATOM 646 O O . MET A 1 79 ? -2.402 6.240 7.224 1.00 89.69 79 MET A O 1
ATOM 650 N N . PHE A 1 80 ? -2.627 4.006 7.315 1.00 88.56 80 PHE A N 1
ATOM 651 C CA . PHE A 1 80 ? -1.462 3.792 8.161 1.00 88.56 80 PHE A CA 1
ATOM 652 C C . PHE A 1 80 ? -0.141 4.003 7.406 1.00 88.56 80 PHE A C 1
ATOM 654 O O . PHE A 1 80 ? 0.744 4.696 7.900 1.00 88.56 80 PHE A O 1
ATOM 661 N N . GLN A 1 81 ? -0.002 3.444 6.202 1.00 82.38 81 GLN A N 1
ATOM 662 C CA . GLN A 1 81 ? 1.263 3.448 5.459 1.00 82.38 81 GLN A CA 1
ATOM 663 C C . GLN A 1 81 ? 1.532 4.755 4.712 1.00 82.38 81 GLN A C 1
ATOM 665 O O . GLN A 1 81 ? 2.653 5.249 4.738 1.00 82.38 81 GLN A O 1
ATOM 670 N N . THR A 1 82 ? 0.518 5.335 4.070 1.00 80.25 82 THR A N 1
ATOM 671 C CA . THR A 1 82 ? 0.683 6.541 3.243 1.00 80.25 82 THR A CA 1
ATOM 672 C C . THR A 1 82 ? 0.578 7.818 4.064 1.00 80.25 82 THR A C 1
ATOM 674 O O . THR A 1 82 ? 1.271 8.792 3.792 1.00 80.25 82 THR A O 1
ATOM 677 N N . PHE A 1 83 ? -0.301 7.836 5.068 1.00 82.88 83 PHE A N 1
ATOM 678 C CA . PHE A 1 83 ? -0.567 9.051 5.840 1.00 82.88 83 PHE A CA 1
ATOM 679 C C . PHE A 1 83 ? 0.011 9.008 7.255 1.00 82.88 83 PHE A C 1
ATOM 681 O O . PHE A 1 83 ? -0.072 10.012 7.966 1.00 82.88 83 PHE A O 1
ATOM 688 N N . HIS A 1 84 ? 0.591 7.876 7.670 1.00 83.81 84 HIS A N 1
ATOM 689 C CA . HIS A 1 84 ? 1.169 7.672 9.003 1.00 83.81 84 HIS A CA 1
ATOM 690 C C . HIS A 1 84 ? 0.188 7.986 10.137 1.00 83.81 84 HIS A C 1
ATOM 692 O O . HIS A 1 84 ? 0.557 8.509 11.192 1.00 83.81 84 HIS A O 1
ATOM 698 N N . TRP A 1 85 ? -1.099 7.712 9.914 1.00 90.56 85 TRP A N 1
ATOM 699 C CA . TRP A 1 85 ? -2.102 7.892 10.953 1.00 90.56 85 TRP A CA 1
ATOM 700 C C . TRP A 1 85 ? -1.957 6.802 12.012 1.00 90.56 85 TRP A C 1
ATOM 702 O O . TRP A 1 85 ? -1.821 5.625 11.690 1.00 90.56 85 TRP A O 1
ATOM 712 N N . SER A 1 86 ? -2.028 7.195 13.285 1.00 93.88 86 SER A N 1
ATOM 713 C CA . SER A 1 86 ? -2.100 6.241 14.392 1.00 93.88 86 SER A CA 1
ATOM 714 C C . SER A 1 86 ? -3.394 5.430 14.331 1.00 93.88 86 SER A C 1
ATOM 716 O O . SER A 1 86 ? -4.411 5.896 13.810 1.00 93.88 86 SER A O 1
ATOM 718 N N . GLU A 1 87 ? -3.410 4.253 14.954 1.00 95.88 87 GLU A N 1
ATOM 719 C CA . GLU A 1 87 ? -4.598 3.392 15.018 1.00 95.88 87 GLU A CA 1
ATOM 720 C C . GLU A 1 87 ? -5.783 4.114 15.671 1.00 95.88 87 GLU A C 1
ATOM 722 O O . GLU A 1 87 ? -6.931 3.941 15.268 1.00 95.88 87 GLU A O 1
ATOM 727 N N . THR A 1 88 ? -5.504 4.983 16.647 1.00 95.81 88 THR A N 1
ATOM 728 C CA . THR A 1 88 ? -6.505 5.838 17.296 1.00 95.81 88 THR A CA 1
ATOM 729 C C . THR A 1 88 ? -7.110 6.863 16.342 1.00 95.81 88 THR A C 1
ATOM 731 O O . THR A 1 88 ? -8.321 7.073 16.366 1.00 95.81 88 THR A O 1
ATOM 734 N N . ARG A 1 89 ? -6.293 7.483 15.480 1.00 95.00 89 ARG A N 1
ATOM 735 C CA . ARG A 1 89 ? -6.758 8.455 14.485 1.00 95.00 89 ARG A CA 1
ATOM 736 C C . ARG A 1 89 ? -7.573 7.773 13.390 1.00 95.00 89 ARG A C 1
ATOM 738 O O . ARG A 1 89 ? -8.608 8.303 13.003 1.00 95.00 89 ARG A O 1
ATOM 745 N N . ILE A 1 90 ? -7.134 6.600 12.938 1.00 95.06 90 ILE A N 1
ATOM 746 C CA . ILE A 1 90 ? -7.860 5.782 11.960 1.00 95.06 90 ILE A CA 1
ATOM 747 C C . ILE A 1 90 ? -9.220 5.360 12.527 1.00 95.06 90 ILE A C 1
ATOM 749 O O . ILE A 1 90 ? -10.235 5.553 11.866 1.00 95.06 90 ILE A O 1
ATOM 753 N N . ALA A 1 91 ? -9.264 4.856 13.765 1.00 97.44 91 ALA A N 1
ATOM 754 C CA . ALA A 1 91 ? -10.520 4.467 14.406 1.00 97.44 91 ALA A CA 1
ATOM 755 C C . ALA A 1 91 ? -11.485 5.652 14.556 1.00 97.44 91 ALA A C 1
ATOM 757 O O . ALA A 1 91 ? -12.652 5.532 14.202 1.00 97.44 91 ALA A O 1
ATOM 758 N N . ALA A 1 92 ? -10.999 6.809 15.019 1.00 95.19 92 ALA A N 1
ATOM 759 C CA . ALA A 1 92 ? -11.825 8.009 15.147 1.00 95.19 92 ALA A CA 1
ATOM 760 C C . ALA A 1 92 ? -12.371 8.492 13.793 1.00 95.19 92 ALA A C 1
ATOM 762 O O . ALA A 1 92 ? -13.523 8.912 13.711 1.00 95.19 92 ALA A O 1
ATOM 763 N N . TYR A 1 93 ? -11.559 8.411 12.734 1.00 96.19 93 TYR A N 1
ATOM 764 C CA . TYR A 1 93 ? -11.992 8.743 11.380 1.00 96.19 93 TYR A CA 1
ATOM 765 C C . TYR A 1 93 ? -13.095 7.794 10.895 1.00 96.19 93 TYR A C 1
ATOM 767 O O . TYR A 1 93 ? -14.163 8.252 10.507 1.00 96.19 93 TYR A O 1
ATOM 775 N N . LEU A 1 94 ? -12.880 6.481 10.995 1.00 95.62 94 LEU A N 1
ATOM 776 C CA . LEU A 1 94 ? -13.864 5.479 10.575 1.00 95.62 94 LEU A CA 1
ATOM 777 C C . LEU A 1 94 ? -15.180 5.601 11.365 1.00 95.62 94 LEU A C 1
ATOM 779 O O . LEU A 1 94 ? -16.254 5.537 10.776 1.00 95.62 94 LEU A O 1
ATOM 783 N N . GLN A 1 95 ? -15.112 5.880 12.670 1.00 95.25 95 GLN A N 1
ATOM 784 C CA . GLN A 1 95 ? -16.296 6.152 13.494 1.00 95.25 95 GLN A CA 1
ATOM 785 C C . GLN A 1 95 ? -17.069 7.396 13.048 1.00 95.25 95 GLN A C 1
ATOM 787 O O . GLN A 1 95 ? -18.299 7.389 13.070 1.00 95.25 95 GLN A O 1
ATOM 792 N N . ALA A 1 96 ? -16.371 8.452 12.623 1.00 94.12 96 ALA A N 1
ATOM 793 C CA . ALA A 1 96 ? -17.012 9.646 12.076 1.00 94.12 96 ALA A CA 1
ATOM 794 C C . ALA A 1 96 ? -17.712 9.373 10.730 1.00 94.12 96 ALA A C 1
ATOM 796 O O . ALA A 1 96 ? -18.732 9.995 10.446 1.00 94.12 96 ALA A O 1
ATOM 797 N N . GLU A 1 97 ? -17.206 8.416 9.948 1.00 93.69 97 GLU A N 1
ATOM 798 C CA . GLU A 1 97 ? -17.810 7.937 8.694 1.00 93.69 97 GLU A CA 1
ATOM 799 C C . GLU A 1 97 ? -18.924 6.888 8.916 1.00 93.69 97 GLU A C 1
ATOM 801 O O . GLU A 1 97 ? -19.560 6.443 7.962 1.00 93.69 97 GLU A O 1
ATOM 806 N N . GLY A 1 98 ? -19.208 6.512 10.170 1.00 93.31 98 GLY A N 1
ATOM 807 C CA . GLY A 1 98 ? -20.304 5.608 10.542 1.00 93.31 98 GLY A CA 1
ATOM 808 C C . GLY A 1 98 ? -19.907 4.152 10.810 1.00 93.31 98 GLY A C 1
ATOM 809 O O . GLY A 1 98 ? -20.784 3.338 11.095 1.00 93.31 98 GLY A O 1
ATOM 810 N N . GLU A 1 99 ? -18.616 3.816 10.773 1.00 93.00 99 GLU A N 1
ATOM 811 C CA . GLU A 1 99 ? -18.119 2.479 11.117 1.00 93.00 99 GLU A CA 1
ATOM 812 C C . GLU A 1 99 ? -18.033 2.278 12.636 1.00 93.00 99 GLU A C 1
ATOM 814 O O . GLU A 1 99 ? -17.490 3.101 13.374 1.00 93.00 99 GLU A O 1
ATOM 819 N N . THR A 1 100 ? -18.488 1.134 13.140 1.00 92.12 100 THR A N 1
ATOM 820 C CA . THR A 1 100 ? -18.385 0.803 14.570 1.00 92.12 100 THR A CA 1
ATOM 821 C C . THR A 1 100 ? -17.117 0.005 14.853 1.00 92.12 100 THR A C 1
ATOM 823 O O . THR A 1 100 ? -17.191 -1.174 15.189 1.00 92.12 100 THR A O 1
ATOM 826 N N . ILE A 1 101 ? -15.953 0.641 14.693 1.00 94.56 101 ILE A N 1
ATOM 827 C CA . ILE A 1 101 ? -14.644 0.006 14.893 1.00 94.56 101 ILE A CA 1
ATOM 828 C C . ILE A 1 101 ? -13.827 0.704 15.985 1.00 94.56 101 ILE A C 1
ATOM 830 O O . ILE A 1 101 ? -13.717 1.929 16.031 1.00 94.56 101 ILE A O 1
ATOM 834 N N . SER A 1 102 ? -13.236 -0.072 16.886 1.00 96.12 102 SER A N 1
ATOM 835 C CA . SER A 1 102 ? -12.329 0.402 17.932 1.00 96.12 102 SER A CA 1
ATOM 836 C C . SER A 1 102 ? -10.875 0.459 17.454 1.00 96.12 102 SER A C 1
ATOM 838 O O . SER A 1 102 ? -10.465 -0.214 16.509 1.00 96.12 102 SER A O 1
ATOM 840 N N . HIS A 1 103 ? -10.029 1.209 18.163 1.00 94.19 103 HIS A N 1
ATOM 841 C CA . HIS A 1 103 ? -8.594 1.243 17.859 1.00 94.19 103 HIS A CA 1
ATOM 842 C C . HIS A 1 103 ? -7.907 -0.127 18.044 1.00 94.19 103 HIS A C 1
ATOM 844 O O . HIS A 1 103 ? -6.878 -0.388 17.423 1.00 94.19 103 HIS A O 1
ATOM 850 N N . GLN A 1 104 ? -8.444 -1.006 18.904 1.00 96.06 104 GLN A N 1
ATOM 851 C CA . GLN A 1 104 ? -7.921 -2.366 19.079 1.00 96.06 104 GLN A CA 1
ATOM 852 C C . GLN A 1 104 ? -8.241 -3.236 17.862 1.00 96.06 104 GLN A C 1
ATOM 854 O O . GLN A 1 104 ? -7.374 -3.974 17.396 1.00 96.06 104 GLN A O 1
ATOM 859 N N . GLU A 1 105 ? -9.445 -3.100 17.310 1.00 96.69 105 GLU A N 1
ATOM 860 C CA . GLU A 1 105 ? -9.833 -3.772 16.069 1.00 96.69 105 GLU A CA 1
ATOM 861 C C . GLU A 1 105 ? -9.022 -3.256 14.880 1.00 96.69 105 GLU A C 1
ATOM 863 O O . GLU A 1 105 ? -8.516 -4.069 14.115 1.00 96.69 105 GLU A O 1
ATOM 868 N N . VAL A 1 106 ? -8.781 -1.941 14.774 1.00 97.12 106 VAL A N 1
ATOM 869 C CA . VAL A 1 106 ? -7.870 -1.380 13.755 1.00 97.12 106 VAL A CA 1
ATOM 870 C C . VAL A 1 106 ? -6.479 -2.012 13.851 1.00 97.12 106 VAL A C 1
ATOM 872 O O . VAL A 1 106 ? -5.917 -2.411 12.834 1.00 97.12 106 VAL A O 1
ATOM 875 N N . LYS A 1 107 ? -5.931 -2.167 15.063 1.00 95.94 107 LYS A N 1
ATOM 876 C CA . LYS A 1 107 ? -4.638 -2.838 15.264 1.00 95.94 107 LYS A CA 1
ATOM 877 C C . LYS A 1 107 ? -4.669 -4.302 14.807 1.00 95.94 107 LYS A C 1
ATOM 879 O O . LYS A 1 107 ? -3.733 -4.750 14.147 1.00 95.94 107 LYS A O 1
ATOM 884 N N . SER A 1 108 ? -5.730 -5.038 15.141 1.00 96.56 108 SER A N 1
ATOM 885 C CA . SER A 1 108 ? -5.909 -6.429 14.703 1.00 96.56 108 SER A CA 1
ATOM 886 C C . SER A 1 108 ? -6.021 -6.531 13.180 1.00 96.56 108 SER A C 1
ATOM 888 O O . SER A 1 108 ? -5.405 -7.408 12.577 1.00 96.56 108 SER A O 1
ATOM 890 N N . LEU A 1 109 ? -6.762 -5.617 12.551 1.00 95.38 109 LEU A N 1
ATOM 891 C CA . LEU A 1 109 ? -6.888 -5.545 11.099 1.00 95.38 109 LEU A CA 1
ATOM 892 C C . LEU A 1 109 ? -5.548 -5.209 10.452 1.00 95.38 109 LEU A C 1
ATOM 894 O O . LEU A 1 109 ? -5.180 -5.868 9.496 1.00 95.38 109 LEU A O 1
ATOM 898 N N . LEU A 1 110 ? -4.756 -4.279 10.989 1.00 94.44 110 LEU A N 1
ATOM 899 C CA . LEU A 1 110 ? -3.409 -4.018 10.469 1.00 94.44 110 LEU A CA 1
ATOM 900 C C . LEU A 1 110 ? -2.531 -5.278 10.500 1.00 94.44 110 LEU A C 1
ATOM 902 O O . LEU A 1 110 ? -1.893 -5.596 9.500 1.00 94.44 110 LEU A O 1
ATOM 906 N N . GLN A 1 111 ? -2.542 -6.033 11.603 1.00 93.81 111 GLN A N 1
ATOM 907 C CA . GLN A 1 111 ? -1.804 -7.300 11.704 1.00 93.81 111 GLN A CA 1
ATOM 908 C C . GLN A 1 111 ? -2.285 -8.334 10.681 1.00 93.81 111 GLN A C 1
ATOM 910 O O . GLN A 1 111 ? -1.466 -8.950 10.000 1.00 93.81 111 GLN A O 1
ATOM 915 N N . GLN A 1 112 ? -3.602 -8.486 10.531 1.00 93.69 112 GLN A N 1
ATOM 916 C CA . GLN A 1 112 ? -4.194 -9.344 9.507 1.00 93.69 112 GLN A CA 1
ATOM 917 C C . GLN A 1 112 ? -3.804 -8.886 8.096 1.00 93.69 112 GLN A C 1
ATOM 919 O O . GLN A 1 112 ? -3.492 -9.707 7.241 1.00 93.69 112 GLN A O 1
ATOM 924 N N . GLY A 1 113 ? -3.786 -7.576 7.861 1.00 90.31 113 GLY A N 1
ATOM 925 C CA . GLY A 1 113 ? -3.387 -6.954 6.608 1.00 90.31 113 GLY A CA 1
ATOM 926 C C . GLY A 1 113 ? -1.960 -7.313 6.228 1.00 90.31 113 GLY A C 1
ATOM 927 O O . GLY A 1 113 ? -1.739 -7.808 5.128 1.00 90.31 113 GLY A O 1
ATOM 928 N N . TYR A 1 114 ? -1.006 -7.154 7.148 1.00 89.81 114 TYR A N 1
ATOM 929 C CA . TYR A 1 114 ? 0.382 -7.553 6.904 1.00 89.81 114 TYR A CA 1
ATOM 930 C C . TYR A 1 114 ? 0.535 -9.057 6.698 1.00 89.81 114 TYR A C 1
ATOM 932 O O . TYR A 1 114 ? 1.248 -9.470 5.790 1.00 89.81 114 TYR A O 1
ATOM 940 N N . HIS A 1 115 ? -0.165 -9.873 7.487 1.00 90.75 115 HIS A N 1
ATOM 941 C CA . HIS A 1 115 ? -0.136 -11.322 7.309 1.00 90.75 115 HIS A CA 1
ATOM 942 C C . HIS A 1 115 ? -0.674 -11.742 5.934 1.00 90.75 115 HIS A C 1
ATOM 944 O O . HIS A 1 115 ? -0.076 -12.580 5.261 1.00 90.75 115 HIS A O 1
ATOM 950 N N . ASN A 1 116 ? -1.764 -11.119 5.480 1.00 89.44 116 ASN A N 1
ATOM 951 C CA . ASN A 1 116 ? -2.319 -11.364 4.155 1.00 89.44 116 ASN A CA 1
ATOM 952 C C . ASN A 1 116 ? -1.373 -10.880 3.051 1.00 89.44 116 ASN A C 1
ATOM 954 O O . ASN A 1 116 ? -1.230 -11.574 2.050 1.00 89.44 116 ASN A O 1
ATOM 958 N N . LEU A 1 117 ? -0.729 -9.722 3.215 1.00 88.00 117 LEU A N 1
ATOM 959 C CA . LEU A 1 117 ? 0.256 -9.227 2.251 1.00 88.00 117 LEU A CA 1
ATOM 960 C C . LEU A 1 117 ? 1.426 -10.209 2.097 1.00 88.00 117 LEU A C 1
ATOM 962 O O . LEU A 1 117 ? 1.783 -10.551 0.975 1.00 88.00 117 LEU A O 1
ATOM 966 N N . ASP A 1 118 ? 1.975 -10.699 3.208 1.00 87.25 118 ASP A N 1
ATOM 967 C CA . ASP A 1 118 ? 3.108 -11.631 3.221 1.00 87.25 118 ASP A CA 1
ATOM 968 C C . ASP A 1 118 ? 2.750 -13.022 2.665 1.00 87.25 118 ASP A C 1
ATOM 970 O O . ASP A 1 118 ? 3.481 -13.608 1.863 1.00 87.25 118 ASP A O 1
ATOM 974 N N . THR A 1 119 ? 1.579 -13.544 3.038 1.00 89.31 119 THR A N 1
ATOM 975 C CA . THR A 1 119 ? 1.146 -14.891 2.633 1.00 89.31 119 THR A CA 1
ATOM 976 C C . THR A 1 119 ? 0.771 -14.960 1.153 1.00 89.31 119 THR A C 1
ATOM 978 O O . THR A 1 119 ? 0.983 -15.984 0.511 1.00 89.31 119 THR A O 1
ATOM 981 N N . ASN A 1 120 ? 0.210 -13.882 0.601 1.00 91.00 120 ASN A N 1
ATOM 982 C CA . ASN A 1 120 ? -0.253 -13.857 -0.788 1.00 91.00 120 ASN A CA 1
ATOM 983 C C . ASN A 1 120 ? 0.810 -13.354 -1.775 1.00 91.00 120 ASN A C 1
ATOM 985 O O . ASN A 1 120 ? 0.588 -13.409 -2.986 1.00 91.00 120 ASN A O 1
ATOM 989 N N . LEU A 1 121 ? 1.956 -12.869 -1.292 1.00 90.12 121 LEU A N 1
ATOM 990 C CA . LEU A 1 121 ? 3.073 -12.536 -2.164 1.00 90.12 121 LEU A CA 1
ATOM 991 C C . LEU A 1 121 ? 3.763 -13.834 -2.632 1.00 90.12 121 LEU A C 1
ATOM 993 O O . LEU A 1 121 ? 4.057 -14.692 -1.795 1.00 90.12 121 LEU A O 1
ATOM 997 N N . PRO A 1 122 ? 4.047 -14.001 -3.937 1.00 90.81 122 PRO A N 1
ATOM 998 C CA . PRO A 1 122 ? 4.744 -15.183 -4.435 1.00 90.81 122 PRO A CA 1
ATOM 999 C C . PRO A 1 122 ? 6.105 -15.397 -3.756 1.00 90.81 122 PRO A C 1
ATOM 1001 O O . PRO A 1 122 ? 6.845 -14.445 -3.504 1.00 90.81 122 PRO A O 1
ATOM 1004 N N . GLU A 1 123 ? 6.442 -16.655 -3.464 1.00 87.44 123 GLU A N 1
ATOM 1005 C CA . GLU A 1 123 ? 7.674 -17.016 -2.744 1.00 87.44 123 GLU A CA 1
ATOM 1006 C C . GLU A 1 123 ? 8.951 -16.576 -3.471 1.00 87.44 123 GLU A C 1
ATOM 1008 O O . GLU A 1 123 ? 9.908 -16.132 -2.841 1.00 87.44 123 GLU A O 1
ATOM 1013 N N . ASP A 1 124 ? 8.965 -16.646 -4.801 1.00 85.75 124 ASP A N 1
ATOM 1014 C CA . ASP A 1 124 ? 10.074 -16.169 -5.628 1.00 85.75 124 ASP A CA 1
ATOM 1015 C C . ASP A 1 124 ? 10.261 -14.649 -5.512 1.00 85.75 124 ASP A C 1
ATOM 1017 O O . ASP A 1 124 ? 11.385 -14.173 -5.369 1.00 85.75 124 ASP A O 1
ATOM 1021 N N . ILE A 1 125 ? 9.172 -13.882 -5.482 1.00 86.12 125 ILE A N 1
ATOM 1022 C CA . ILE A 1 125 ? 9.210 -12.428 -5.281 1.00 86.12 125 ILE A CA 1
ATOM 1023 C C . ILE A 1 125 ? 9.704 -12.076 -3.876 1.00 86.12 125 ILE A C 1
ATOM 1025 O O . ILE A 1 125 ? 10.537 -11.177 -3.735 1.00 86.12 125 ILE A O 1
ATOM 1029 N N . LYS A 1 126 ? 9.264 -12.811 -2.848 1.00 84.88 126 LYS A N 1
ATOM 1030 C CA . LYS A 1 126 ? 9.784 -12.657 -1.480 1.00 84.88 126 LYS A CA 1
ATOM 1031 C C . LYS A 1 126 ? 11.283 -12.936 -1.418 1.00 84.88 126 LYS A C 1
ATOM 1033 O O . LYS A 1 126 ? 12.025 -12.129 -0.866 1.00 84.88 126 LYS A O 1
ATOM 1038 N N . ALA A 1 127 ? 11.738 -14.013 -2.053 1.00 82.31 127 ALA A N 1
ATOM 1039 C CA . ALA A 1 127 ? 13.153 -14.364 -2.108 1.00 82.31 127 ALA A CA 1
ATOM 1040 C C . ALA A 1 127 ? 14.007 -13.306 -2.831 1.00 82.31 127 ALA A C 1
ATOM 1042 O O . ALA A 1 127 ? 15.124 -13.033 -2.400 1.00 82.31 127 ALA A O 1
ATOM 1043 N N . ILE A 1 128 ? 13.494 -12.705 -3.911 1.00 79.56 128 ILE A N 1
ATOM 1044 C CA . ILE A 1 128 ? 14.224 -11.707 -4.709 1.00 79.56 128 ILE A CA 1
ATOM 1045 C C . ILE A 1 128 ? 14.313 -10.352 -4.000 1.00 79.56 128 ILE A C 1
ATOM 1047 O O . ILE A 1 128 ? 15.333 -9.677 -4.124 1.00 79.56 128 ILE A O 1
ATOM 1051 N N . TYR A 1 129 ? 13.248 -9.926 -3.316 1.00 76.44 129 TYR A N 1
ATOM 1052 C CA . TYR A 1 129 ? 13.115 -8.537 -2.865 1.00 76.44 129 TYR A CA 1
ATOM 1053 C C . TYR A 1 129 ? 13.086 -8.338 -1.350 1.00 76.44 129 TYR A C 1
ATOM 1055 O O . TYR A 1 129 ? 13.355 -7.225 -0.904 1.00 76.44 129 TYR A O 1
ATOM 1063 N N . LEU A 1 130 ? 12.720 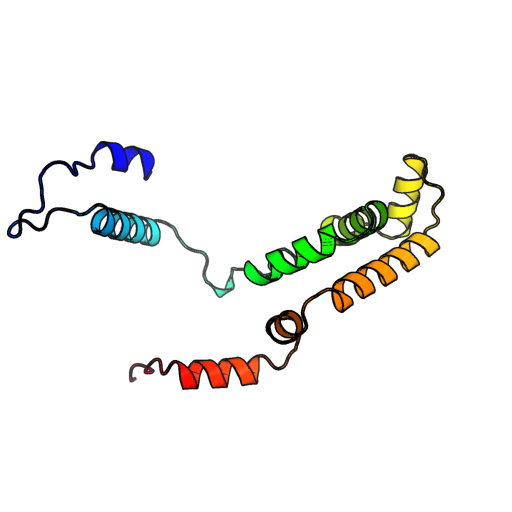-9.357 -0.569 1.00 75.75 130 LEU A N 1
ATOM 1064 C CA . LEU A 1 130 ? 12.497 -9.234 0.879 1.00 75.75 130 LEU A CA 1
ATOM 1065 C C . LEU A 1 130 ? 13.470 -10.071 1.719 1.00 75.75 130 LEU A C 1
ATOM 1067 O O . LEU A 1 130 ? 13.447 -9.967 2.942 1.00 75.75 130 LEU A O 1
ATOM 1071 N N . ASN A 1 131 ? 14.302 -10.900 1.085 1.00 71.06 131 ASN A N 1
ATOM 1072 C CA . ASN A 1 131 ? 15.284 -11.735 1.766 1.00 71.06 131 ASN A CA 1
ATOM 1073 C C . ASN A 1 131 ? 16.665 -11.056 1.727 1.00 71.06 131 ASN A C 1
ATOM 1075 O O . ASN A 1 131 ? 17.116 -10.655 0.657 1.00 71.06 131 ASN A O 1
ATOM 1079 N N . ASP A 1 132 ? 17.364 -10.957 2.861 1.00 54.56 132 ASP A N 1
ATOM 1080 C CA . ASP A 1 132 ? 18.662 -10.254 2.969 1.00 54.56 132 ASP A CA 1
ATOM 1081 C C . ASP A 1 132 ? 19.839 -10.990 2.280 1.00 54.56 132 ASP A C 1
ATOM 1083 O O . ASP A 1 132 ? 20.958 -10.483 2.216 1.00 54.56 132 ASP A O 1
ATOM 1087 N N . ASP A 1 133 ? 19.601 -12.165 1.687 1.00 53.25 133 ASP A N 1
ATOM 1088 C CA . ASP A 1 133 ? 20.611 -12.985 0.993 1.00 53.25 133 ASP A CA 1
ATOM 1089 C C . ASP A 1 133 ? 20.999 -12.466 -0.416 1.00 53.25 133 ASP A C 1
ATOM 1091 O O . ASP A 1 133 ? 21.745 -13.120 -1.157 1.00 53.25 133 ASP A O 1
ATOM 1095 N N . ILE A 1 134 ? 20.524 -11.277 -0.814 1.00 51.19 134 ILE A N 1
ATOM 1096 C CA . ILE A 1 134 ? 20.760 -10.671 -2.141 1.00 51.19 134 ILE A CA 1
ATOM 1097 C C . ILE A 1 134 ? 22.260 -10.463 -2.435 1.00 51.19 134 ILE A C 1
ATOM 1099 O O . ILE A 1 134 ? 22.666 -10.487 -3.604 1.00 51.19 134 ILE A O 1
ATOM 1103 N N . GLU A 1 135 ? 23.126 -10.347 -1.421 1.00 51.00 135 GLU A N 1
ATOM 1104 C CA . GLU A 1 135 ? 24.584 -10.279 -1.628 1.00 51.00 135 GLU A CA 1
ATOM 1105 C C . GLU A 1 135 ? 25.154 -11.537 -2.317 1.00 51.00 135 GLU A C 1
ATOM 1107 O O . GLU A 1 135 ? 26.062 -11.446 -3.150 1.00 51.00 135 GLU A O 1
ATOM 1112 N N . GLN A 1 136 ? 24.588 -12.720 -2.059 1.00 48.97 136 GLN A N 1
ATOM 1113 C CA . GLN A 1 136 ? 25.058 -13.965 -2.681 1.00 48.97 136 GLN A CA 1
ATOM 1114 C C . GLN A 1 136 ? 24.520 -14.130 -4.110 1.00 48.97 136 GLN A C 1
ATOM 1116 O O . GLN A 1 136 ? 25.240 -14.571 -5.011 1.00 48.97 136 GLN A O 1
ATOM 1121 N N . VAL A 1 137 ? 23.273 -13.713 -4.344 1.00 52.19 137 VAL A N 1
ATOM 1122 C CA . VAL A 1 137 ? 22.600 -13.805 -5.651 1.00 52.19 137 VAL A CA 1
ATOM 1123 C C . VAL A 1 137 ? 23.171 -12.791 -6.646 1.00 52.19 137 VAL A C 1
ATOM 1125 O O . VAL A 1 137 ? 23.436 -13.135 -7.799 1.00 52.19 137 VAL A O 1
ATOM 1128 N N . SER A 1 138 ? 23.447 -11.564 -6.196 1.00 52.59 138 SER A N 1
ATOM 1129 C CA . SER A 1 138 ? 24.111 -10.536 -7.007 1.00 52.59 138 SER A CA 1
ATOM 1130 C C . SER A 1 138 ? 25.529 -10.954 -7.416 1.00 52.59 138 SER A C 1
ATOM 1132 O O . SER A 1 138 ? 25.917 -10.762 -8.569 1.00 52.59 138 SER A O 1
ATOM 1134 N N . THR A 1 139 ? 26.276 -11.618 -6.529 1.00 50.25 139 THR A N 1
ATOM 1135 C CA . THR A 1 139 ? 27.596 -12.189 -6.846 1.00 50.25 139 THR A CA 1
ATOM 1136 C C . THR A 1 139 ? 27.498 -13.283 -7.917 1.00 50.25 139 THR A C 1
ATOM 1138 O O . THR A 1 139 ? 28.257 -13.265 -8.889 1.00 50.25 139 THR A O 1
ATOM 1141 N N . GLY A 1 140 ? 26.519 -14.188 -7.805 1.00 52.56 140 GLY A N 1
ATOM 1142 C CA . GLY A 1 140 ? 26.283 -15.255 -8.784 1.00 52.56 140 GLY A CA 1
ATOM 1143 C C . GLY A 1 140 ? 25.841 -14.742 -10.159 1.00 52.56 140 GLY A C 1
ATOM 1144 O O . GLY A 1 140 ? 26.355 -15.198 -11.180 1.00 52.56 140 GLY A O 1
ATOM 1145 N N . ILE A 1 141 ? 24.947 -13.749 -10.204 1.00 57.06 141 ILE A N 1
ATOM 1146 C CA . ILE A 1 141 ? 24.472 -13.139 -11.456 1.00 57.06 141 ILE A CA 1
ATOM 1147 C C . ILE A 1 141 ? 25.590 -12.347 -12.141 1.00 57.06 141 ILE A C 1
ATOM 1149 O O . ILE A 1 141 ? 25.783 -12.500 -13.343 1.00 57.06 141 ILE A O 1
ATOM 1153 N N . ASN A 1 142 ? 26.383 -11.566 -11.401 1.00 49.34 142 ASN A N 1
ATOM 1154 C CA . ASN A 1 142 ? 27.524 -10.840 -11.970 1.00 49.34 142 ASN A CA 1
ATOM 1155 C C . ASN A 1 142 ? 28.596 -11.791 -12.529 1.00 49.34 142 ASN A C 1
ATOM 1157 O O . ASN A 1 142 ? 29.200 -11.519 -13.569 1.00 49.34 142 ASN A O 1
ATOM 1161 N N . GLN A 1 143 ? 28.796 -12.941 -11.883 1.00 50.12 143 GLN A N 1
ATOM 1162 C CA . GLN A 1 143 ? 29.683 -13.994 -12.373 1.00 50.12 143 GLN A CA 1
ATOM 1163 C C . GLN A 1 143 ? 29.123 -14.699 -13.622 1.00 50.12 143 GLN A C 1
ATOM 1165 O O . GLN A 1 143 ? 29.893 -15.067 -14.513 1.00 50.12 143 GLN A O 1
ATOM 1170 N N . PHE A 1 144 ? 27.799 -14.859 -13.709 1.00 48.62 144 PHE A N 1
ATOM 1171 C CA . PHE A 1 144 ? 27.110 -15.455 -14.857 1.00 48.62 144 PHE A CA 1
ATOM 1172 C C . PHE A 1 144 ? 27.055 -14.507 -16.065 1.00 48.62 144 PHE A C 1
ATOM 1174 O O . PHE A 1 144 ? 27.216 -14.944 -17.203 1.00 48.62 144 PHE A O 1
ATOM 1181 N N . LEU A 1 145 ? 26.883 -13.205 -15.822 1.00 53.47 145 LEU A N 1
ATOM 1182 C CA . LEU A 1 145 ? 26.786 -12.172 -16.854 1.00 53.47 145 LEU A CA 1
ATOM 1183 C C . LEU A 1 145 ? 28.140 -11.712 -17.404 1.00 53.47 145 LEU A C 1
ATOM 1185 O O . LEU A 1 145 ? 28.134 -10.980 -18.388 1.00 53.47 145 LEU A O 1
ATOM 1189 N N . LYS A 1 146 ? 29.274 -12.129 -16.807 1.00 53.12 146 LYS A N 1
ATOM 1190 C CA . LYS A 1 146 ? 30.655 -11.798 -17.225 1.00 53.12 146 LYS A CA 1
ATOM 1191 C C . LYS A 1 146 ? 30.756 -10.439 -17.930 1.00 53.12 146 LYS A C 1
ATOM 1193 O O . LYS A 1 146 ? 31.149 -10.363 -19.092 1.00 53.12 146 LYS A O 1
ATOM 1198 N N . VAL A 1 147 ? 30.431 -9.362 -17.220 1.00 47.25 147 VAL A N 1
ATOM 1199 C CA . VAL A 1 147 ? 30.887 -8.034 -17.635 1.00 47.25 147 VAL A CA 1
ATOM 1200 C C . VAL A 1 147 ? 32.394 -8.018 -17.373 1.00 47.25 147 VAL A C 1
ATOM 1202 O O . VAL A 1 147 ? 32.797 -8.200 -16.219 1.00 47.25 147 VAL A O 1
ATOM 1205 N N . PRO A 1 148 ? 33.255 -7.893 -18.398 1.00 42.38 148 PRO A N 1
ATOM 1206 C CA . PRO A 1 148 ? 34.679 -7.744 -18.162 1.00 42.38 148 PRO A CA 1
ATOM 1207 C C . PRO A 1 148 ? 34.863 -6.459 -17.356 1.00 42.38 148 PRO A C 1
ATOM 1209 O O . PRO A 1 148 ? 34.431 -5.396 -17.795 1.00 42.38 148 PRO A O 1
ATOM 1212 N N . LYS A 1 149 ? 35.480 -6.546 -16.174 1.00 49.50 149 LYS A N 1
ATOM 1213 C CA . LYS A 1 149 ? 36.073 -5.352 -15.570 1.00 49.50 149 LYS A CA 1
ATOM 1214 C C . LYS A 1 149 ? 37.128 -4.865 -16.560 1.00 49.50 149 LYS A C 1
ATOM 1216 O O . LYS A 1 149 ? 38.072 -5.608 -16.833 1.00 49.50 149 LYS A O 1
ATOM 1221 N N . GLU A 1 150 ? 36.931 -3.686 -17.143 1.00 40.22 150 GLU A N 1
ATOM 1222 C CA . GLU A 1 150 ? 37.999 -3.024 -17.890 1.00 40.22 150 GLU A CA 1
ATOM 1223 C C . GLU A 1 150 ? 39.230 -2.858 -16.979 1.00 40.22 150 GLU A C 1
ATOM 1225 O O . GLU A 1 150 ? 39.070 -2.699 -15.762 1.00 40.22 150 GLU A O 1
ATOM 1230 N N . PRO A 1 151 ? 40.446 -2.995 -17.534 1.00 50.94 151 PRO A N 1
ATOM 1231 C CA . PRO A 1 151 ? 41.674 -2.971 -16.758 1.00 50.94 151 PRO A CA 1
ATOM 1232 C C . PRO A 1 151 ? 42.074 -1.538 -16.374 1.00 50.94 151 PRO A C 1
ATOM 1234 O O . PRO A 1 151 ? 41.612 -0.579 -16.985 1.00 50.94 151 PRO A O 1
ATOM 1237 N N . GLU A 1 152 ? 42.920 -1.479 -15.341 1.00 43.34 152 GLU A N 1
ATOM 1238 C CA . GLU A 1 152 ? 43.475 -0.323 -14.604 1.00 43.34 152 GLU A CA 1
ATOM 1239 C C . GLU A 1 152 ? 43.733 0.981 -15.374 1.00 43.34 152 GLU A C 1
ATOM 1241 O O . GLU A 1 152 ? 44.329 0.941 -16.476 1.00 43.34 152 GLU A O 1
#

Foldseek 3Di:
DVVVVVVVDDPPPPDDPPPPDDDPVNVVVVVVVVVVVPDPDPDPVPPDADVVRDPPVLVVQLVVLLVPDDPLLSVLLCCCRVVVDQLQRVCVVVVVVPDPDDSVNSVVSPVVSVVSSVVSRDPVSCVCRVDPCVVVVVVVVCVVVPPDPDDD

pLDDT: mean 75.19, std 17.37, range [40.22, 97.44]

Radius of gyration: 25.02 Å; chains: 1; bounding box: 64×37×68 Å

Sequence (152 aa):
HIFYELRGLDLREGADPETGNTTLQNWLINITAISINQEEMPPVESIRYSLEMAPPPLWCYFRQVLDQLEPLLRLILLMFQTFHWSETRIAAYLQAEGETISHQEVKSLLQQGYHNLDTNLPEDIKAIYLNDDIEQVSTGINQFLKVPKEPE

Secondary structure (DSSP, 8-state):
-HHHHGGG----S---TTTT---HHHHHHHHHHHHHHHS-PPPGGG----GGGS-HHHHHHHHHHHHHS-HHHHHHHHHHHHH---HHHHHHHHHHTT----HHHHHHHHHHHHHHHHHHS-HHHHHHHT-TTHHHHHHHHHHHHT------